Protein AF-A0A2T8IFZ0-F1 (afdb_monomer_lite)

InterPro domains:
  IPR007080 RNA polymerase Rpb1, domain 1 [PF04997] (23-141)
  IPR044893 RNA polymerase Rpb1, clamp domain superfamily [G3DSA:4.10.860.120] (16-152)

Structure (mmCIF, N/CA/C/O backbone):
data_AF-A0A2T8IFZ0-F1
#
_entry.id   AF-A0A2T8IFZ0-F1
#
loop_
_atom_site.group_PDB
_atom_site.id
_atom_site.type_symbol
_atom_site.label_atom_id
_atom_site.label_alt_id
_atom_site.label_comp_id
_atom_site.label_asym_id
_atom_site.label_entity_id
_atom_site.label_seq_id
_atom_site.pdbx_PDB_ins_code
_atom_site.Cartn_x
_atom_site.Cartn_y
_atom_site.Cartn_z
_atom_site.occupancy
_atom_site.B_iso_or_equiv
_atom_site.auth_seq_id
_atom_site.auth_comp_id
_atom_site.auth_asym_id
_atom_site.auth_atom_id
_atom_site.pdbx_PDB_model_num
ATOM 1 N N . MET A 1 1 ? 5.450 -9.495 53.027 1.00 37.31 1 MET A N 1
ATOM 2 C CA . MET A 1 1 ? 6.613 -9.090 52.209 1.00 37.31 1 MET A CA 1
ATOM 3 C C . MET A 1 1 ? 6.651 -10.007 50.988 1.00 37.31 1 MET A C 1
ATOM 5 O O . MET A 1 1 ? 7.312 -11.031 51.013 1.00 37.31 1 MET A O 1
ATOM 9 N N . PHE A 1 2 ? 5.809 -9.730 49.984 1.00 32.44 2 PHE A N 1
ATOM 10 C CA . PHE A 1 2 ? 5.716 -10.547 48.768 1.00 32.44 2 PHE A CA 1
ATOM 11 C C . PHE A 1 2 ? 6.723 -10.035 47.738 1.00 32.44 2 PHE A C 1
ATOM 13 O O . PHE A 1 2 ? 6.748 -8.851 47.399 1.00 32.44 2 PHE A O 1
ATOM 20 N N . ASP A 1 3 ? 7.582 -10.945 47.304 1.00 34.78 3 ASP A N 1
ATOM 21 C CA . ASP A 1 3 ? 8.786 -10.688 46.533 1.00 34.78 3 ASP A CA 1
ATOM 22 C C . ASP A 1 3 ? 8.453 -10.219 45.101 1.00 34.78 3 ASP A C 1
ATOM 24 O O . ASP A 1 3 ? 8.112 -11.007 44.215 1.00 34.78 3 ASP A O 1
ATOM 28 N N . ARG A 1 4 ? 8.525 -8.900 44.863 1.00 42.84 4 ARG A N 1
ATOM 29 C CA . ARG A 1 4 ? 8.281 -8.257 43.553 1.00 42.84 4 ARG A CA 1
ATOM 30 C C . ARG A 1 4 ? 9.342 -8.599 42.493 1.00 42.84 4 ARG A C 1
ATOM 32 O O . ARG A 1 4 ? 9.173 -8.232 41.330 1.00 42.84 4 ARG A O 1
ATOM 39 N N . ASN A 1 5 ? 10.407 -9.317 42.855 1.00 43.19 5 ASN A N 1
ATOM 40 C CA . ASN A 1 5 ? 11.494 -9.668 41.939 1.00 43.19 5 ASN A CA 1
ATOM 41 C C . ASN A 1 5 ? 11.223 -10.903 41.064 1.00 43.19 5 ASN A C 1
ATOM 43 O O . ASN A 1 5 ? 11.780 -10.988 39.970 1.00 43.19 5 ASN A O 1
ATOM 47 N N . LYS A 1 6 ? 10.319 -11.817 41.451 1.00 42.31 6 LYS A N 1
ATOM 48 C CA . LYS A 1 6 ? 10.009 -13.008 40.628 1.00 42.31 6 LYS A CA 1
ATOM 49 C C . LYS A 1 6 ? 9.269 -12.674 39.325 1.00 42.31 6 LYS A C 1
ATOM 51 O O . LYS A 1 6 ? 9.548 -13.279 38.293 1.00 42.31 6 LYS A O 1
ATOM 56 N N . TYR A 1 7 ? 8.396 -11.664 39.337 1.00 42.34 7 TYR A N 1
ATOM 57 C CA . TYR A 1 7 ? 7.632 -11.245 38.151 1.00 42.34 7 TYR A CA 1
ATOM 58 C C . TYR A 1 7 ? 8.466 -10.448 37.136 1.00 42.34 7 TYR A C 1
ATOM 60 O O . TYR A 1 7 ? 8.197 -10.504 35.938 1.00 42.34 7 TYR A O 1
ATOM 68 N N . LYS A 1 8 ? 9.522 -9.753 37.586 1.00 40.03 8 LYS A N 1
ATOM 69 C CA . LYS A 1 8 ? 10.496 -9.118 36.682 1.00 40.03 8 LYS A CA 1
ATOM 70 C C . LYS A 1 8 ? 11.391 -10.148 35.993 1.00 40.03 8 LYS A C 1
ATOM 72 O O . LYS A 1 8 ? 11.673 -9.997 34.808 1.00 40.03 8 LYS A O 1
ATOM 77 N N . PHE A 1 9 ? 11.769 -11.213 36.701 1.00 38.97 9 PHE A N 1
ATOM 78 C CA . PHE A 1 9 ? 12.576 -12.300 36.143 1.00 38.97 9 PHE A CA 1
ATOM 79 C C . PHE A 1 9 ? 11.832 -13.067 35.039 1.00 38.97 9 PHE A C 1
ATOM 81 O O . PHE A 1 9 ? 12.397 -13.338 33.983 1.00 38.97 9 PHE A O 1
ATOM 88 N N . PHE A 1 10 ? 10.537 -13.336 35.235 1.00 37.22 10 PHE A N 1
ATOM 89 C CA . PHE A 1 10 ? 9.712 -14.029 34.238 1.00 37.22 10 PHE A CA 1
ATOM 90 C C . PHE A 1 10 ? 9.430 -13.176 32.987 1.00 37.22 10 PHE A C 1
ATOM 92 O O . PHE A 1 10 ? 9.387 -13.700 31.876 1.00 37.22 10 PHE A O 1
ATOM 99 N N . SER A 1 11 ? 9.300 -11.851 33.143 1.00 40.22 11 SER A N 1
ATOM 100 C CA . SER A 1 11 ? 9.105 -10.934 32.010 1.00 40.22 11 SER A CA 1
ATOM 101 C C . SER A 1 11 ? 10.364 -10.757 31.155 1.00 40.22 11 SER A C 1
ATOM 103 O O . SER A 1 11 ? 10.242 -10.582 29.944 1.00 40.22 11 SER A O 1
ATOM 105 N N . TYR A 1 12 ? 11.559 -10.805 31.750 1.00 42.84 12 TYR A N 1
ATOM 106 C CA . TYR A 1 12 ? 12.815 -10.760 30.990 1.00 42.84 12 TYR A CA 1
ATOM 107 C C . TYR A 1 12 ? 13.076 -12.062 30.222 1.00 42.84 12 TYR A C 1
ATOM 109 O O . TYR A 1 12 ? 13.683 -12.029 29.154 1.00 42.84 12 TYR A O 1
ATOM 117 N N . PHE A 1 13 ? 12.568 -13.193 30.717 1.00 39.56 13 PHE A N 1
ATOM 118 C CA . PHE A 1 13 ? 12.765 -14.497 30.086 1.00 39.56 13 PHE A CA 1
ATOM 119 C C . PHE A 1 13 ? 11.978 -14.652 28.772 1.00 39.56 13 PHE A C 1
ATOM 121 O O . PHE A 1 13 ? 12.484 -15.245 27.826 1.00 39.56 13 PHE A O 1
ATOM 128 N N . TYR A 1 14 ? 10.785 -14.053 28.653 1.00 43.22 14 TYR A N 1
ATOM 129 C CA . TYR A 1 14 ? 9.999 -14.104 27.407 1.00 43.22 14 TYR A CA 1
ATOM 130 C C . TYR A 1 14 ? 10.529 -13.169 26.306 1.00 43.22 14 TYR A C 1
ATOM 132 O O . TYR A 1 14 ? 10.317 -13.424 25.125 1.00 43.22 14 TYR A O 1
ATOM 140 N N . PHE A 1 15 ? 11.255 -12.106 26.674 1.00 41.75 15 PHE A N 1
ATOM 141 C CA . PHE A 1 15 ? 11.918 -11.214 25.712 1.00 41.75 15 PHE A CA 1
ATOM 142 C C . PHE A 1 15 ? 13.254 -11.785 25.194 1.00 41.75 15 PHE A C 1
ATOM 144 O O . PHE A 1 15 ? 13.854 -11.228 24.279 1.00 41.75 15 PHE A O 1
ATOM 151 N N . MET A 1 16 ? 13.710 -12.906 25.767 1.00 46.69 16 MET A N 1
ATOM 152 C CA . MET A 1 16 ? 14.963 -13.596 25.444 1.00 46.69 16 MET A CA 1
ATOM 153 C C . MET A 1 16 ? 14.780 -14.899 24.636 1.00 46.69 16 MET A C 1
ATOM 155 O O . MET A 1 16 ? 15.723 -15.679 24.535 1.00 46.69 16 MET A O 1
ATOM 159 N N . ILE A 1 17 ? 13.615 -15.144 24.017 1.00 48.97 17 ILE A N 1
ATOM 160 C CA . ILE A 1 17 ? 13.384 -16.322 23.149 1.00 48.97 17 ILE A CA 1
ATOM 161 C C . ILE A 1 1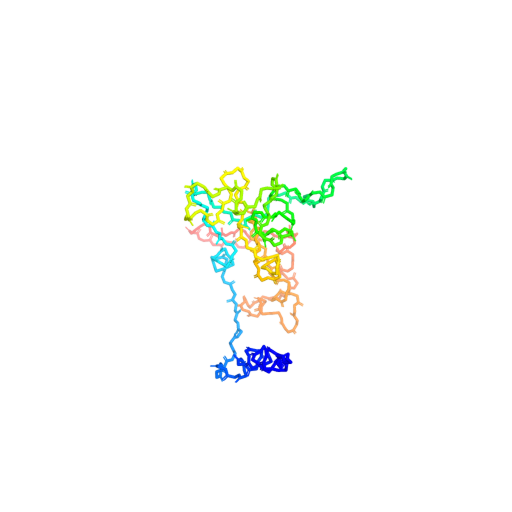7 ? 12.976 -15.906 21.731 1.00 48.97 17 ILE A C 1
ATOM 163 O O . ILE A 1 17 ? 11.905 -16.249 21.245 1.00 48.97 17 ILE A O 1
ATOM 167 N N . ASP A 1 18 ? 13.859 -15.192 21.036 1.00 56.75 18 ASP A N 1
ATOM 168 C CA . ASP A 1 18 ? 13.882 -15.270 19.565 1.00 56.75 18 ASP A CA 1
ATOM 169 C C . ASP A 1 18 ? 15.299 -15.150 18.992 1.00 56.75 18 ASP A C 1
ATOM 171 O O . ASP A 1 18 ? 15.536 -14.642 17.897 1.00 56.75 18 ASP A O 1
ATOM 175 N N . GLN A 1 19 ? 16.293 -15.604 19.756 1.00 57.44 19 GLN A N 1
ATOM 176 C CA . GLN A 1 19 ? 17.656 -15.673 19.255 1.00 57.44 19 GLN A CA 1
ATOM 177 C C . GLN A 1 19 ? 17.803 -16.950 18.411 1.00 57.44 19 GLN A C 1
ATOM 179 O O . GLN A 1 19 ? 18.017 -18.036 18.936 1.00 57.44 19 GLN A O 1
ATOM 184 N N . TYR A 1 20 ? 17.683 -16.786 17.088 1.00 62.34 20 TYR A N 1
ATOM 185 C CA . TYR A 1 20 ? 18.105 -17.732 16.039 1.00 62.34 20 TYR A CA 1
ATOM 186 C C . TYR A 1 20 ? 17.197 -18.933 15.727 1.00 62.34 20 TYR A C 1
ATOM 188 O O . TYR A 1 20 ? 17.667 -20.059 15.568 1.00 62.34 20 TYR A O 1
ATOM 196 N N . LYS A 1 21 ? 15.895 -18.711 15.510 1.00 73.50 21 LYS A N 1
ATOM 197 C CA . LYS A 1 21 ? 15.027 -19.763 14.940 1.00 73.50 21 LYS A CA 1
ATOM 198 C C . LYS A 1 21 ? 15.221 -19.982 13.431 1.00 73.50 21 LYS A C 1
ATOM 200 O O . LYS A 1 21 ? 14.862 -21.034 12.902 1.00 73.50 21 LYS A O 1
ATOM 205 N N . HIS A 1 22 ? 15.787 -19.006 12.726 1.00 78.25 22 HIS A N 1
ATOM 206 C CA . HIS A 1 22 ? 15.917 -19.028 11.269 1.00 78.25 22 HIS A CA 1
ATOM 207 C C . HIS A 1 22 ? 17.354 -19.339 10.839 1.00 78.25 22 HIS A C 1
ATOM 209 O O . HIS A 1 22 ? 18.280 -18.610 11.176 1.00 78.25 22 HIS A O 1
ATOM 215 N N . LYS A 1 23 ? 17.531 -20.419 10.064 1.00 86.88 23 LYS A N 1
ATOM 216 C CA . LYS A 1 23 ? 18.842 -20.856 9.544 1.00 86.88 23 LYS A CA 1
ATOM 217 C C . LYS A 1 23 ? 19.339 -20.029 8.352 1.00 86.88 23 LYS A C 1
ATOM 219 O O . LYS A 1 23 ? 20.529 -20.028 8.072 1.00 86.88 23 LYS A O 1
ATOM 224 N N . GLN A 1 24 ? 18.430 -19.375 7.629 1.00 89.75 24 GLN A N 1
ATOM 225 C CA . GLN A 1 24 ? 18.738 -18.593 6.433 1.00 89.75 24 GLN A CA 1
ATOM 226 C C . GLN A 1 24 ? 17.732 -17.455 6.257 1.00 89.75 24 GLN A C 1
ATOM 228 O O . GLN A 1 24 ? 16.553 -17.611 6.582 1.00 89.75 24 GLN A O 1
ATOM 233 N N . LEU A 1 25 ? 18.202 -16.339 5.700 1.00 91.12 25 LEU A N 1
ATOM 234 C CA . LEU A 1 25 ? 17.382 -15.219 5.254 1.00 91.12 25 LEU A CA 1
ATOM 235 C C . LEU A 1 25 ? 17.422 -15.179 3.726 1.00 91.12 25 LEU A C 1
ATOM 237 O O . LEU A 1 25 ? 18.500 -15.145 3.137 1.00 91.12 25 LEU A O 1
ATOM 241 N N . GLN A 1 26 ? 16.253 -15.186 3.091 1.00 93.31 26 GLN A N 1
ATOM 242 C CA . GLN A 1 26 ? 16.130 -15.090 1.640 1.00 93.31 26 GLN A CA 1
ATOM 243 C C . GLN A 1 26 ? 15.516 -13.747 1.263 1.00 93.31 26 GLN A C 1
ATOM 245 O O . GLN A 1 26 ? 14.558 -13.291 1.887 1.00 93.31 26 GLN A O 1
ATOM 250 N N . ILE A 1 27 ? 16.070 -13.129 0.224 1.00 94.88 27 ILE A N 1
ATOM 251 C CA . ILE A 1 27 ? 15.585 -11.876 -0.351 1.00 94.88 27 ILE A CA 1
ATOM 252 C C . ILE A 1 27 ? 15.311 -12.148 -1.827 1.00 94.88 27 ILE A C 1
ATOM 254 O O . ILE A 1 27 ? 16.110 -12.796 -2.501 1.00 94.88 27 ILE A O 1
ATOM 258 N N . GLY A 1 28 ? 14.177 -11.671 -2.329 1.00 94.44 28 GLY A N 1
ATOM 259 C CA . GLY A 1 28 ? 13.763 -11.911 -3.704 1.00 94.44 28 GLY A CA 1
ATOM 260 C C . GLY A 1 28 ? 12.775 -10.870 -4.207 1.00 94.44 28 GLY A C 1
ATOM 261 O O . GLY A 1 28 ? 12.288 -10.026 -3.453 1.00 94.44 28 GLY A O 1
ATOM 262 N N . LEU A 1 29 ? 12.487 -10.942 -5.505 1.00 93.69 29 LEU A N 1
ATOM 263 C CA . LEU A 1 29 ? 11.466 -10.120 -6.145 1.00 93.69 29 LEU A CA 1
ATOM 264 C C . LEU A 1 29 ? 10.074 -10.511 -5.649 1.00 93.69 29 LEU A C 1
ATOM 266 O O . LEU A 1 29 ? 9.781 -11.684 -5.425 1.00 93.69 29 LEU A O 1
ATOM 270 N N . VAL A 1 30 ? 9.200 -9.516 -5.530 1.00 95.62 30 VAL A N 1
ATOM 271 C CA . VAL A 1 30 ? 7.827 -9.707 -5.063 1.00 95.62 30 VAL A CA 1
ATOM 272 C C . VAL A 1 30 ? 6.871 -9.502 -6.231 1.00 95.62 30 VAL A C 1
ATOM 274 O O . VAL A 1 30 ? 6.917 -8.478 -6.914 1.00 95.62 30 VAL A O 1
ATOM 277 N N . SER A 1 31 ? 5.990 -10.474 -6.462 1.00 95.75 31 SER A N 1
ATOM 278 C CA . SER A 1 31 ? 4.949 -10.356 -7.484 1.00 95.75 31 SER A CA 1
ATOM 279 C C . SER A 1 31 ? 3.837 -9.389 -7.041 1.00 95.75 31 SER A C 1
ATOM 281 O O . SER A 1 31 ? 3.556 -9.273 -5.843 1.00 95.75 31 SER A O 1
ATOM 283 N N . PRO A 1 32 ? 3.125 -8.724 -7.972 1.00 95.38 32 PRO A N 1
ATOM 284 C CA . PRO A 1 32 ? 1.986 -7.873 -7.619 1.00 95.38 32 PRO A CA 1
ATOM 285 C C . PRO A 1 32 ? 0.896 -8.608 -6.823 1.00 95.38 32 PRO A C 1
ATOM 287 O O . PRO A 1 32 ? 0.238 -8.014 -5.970 1.00 95.38 32 PRO A O 1
ATOM 290 N N . GLN A 1 33 ? 0.707 -9.906 -7.077 1.00 95.12 33 GLN A N 1
ATOM 291 C CA . GLN A 1 33 ? -0.223 -10.758 -6.337 1.00 95.12 33 GLN A CA 1
ATOM 292 C C . GLN A 1 33 ? 0.225 -10.938 -4.883 1.00 95.12 33 GLN A C 1
ATOM 294 O O . GLN A 1 33 ? -0.604 -10.869 -3.978 1.00 95.12 33 GLN A O 1
ATOM 299 N N . GLN A 1 34 ? 1.528 -11.113 -4.651 1.00 95.62 34 GLN A N 1
ATOM 300 C CA . GLN A 1 34 ? 2.099 -11.278 -3.317 1.00 95.62 34 GLN A CA 1
ATOM 301 C C . GLN A 1 34 ? 2.048 -9.981 -2.498 1.00 95.62 34 GLN A C 1
ATOM 303 O O . GLN A 1 34 ? 1.681 -10.033 -1.327 1.00 95.62 34 GLN A O 1
ATOM 308 N N . ILE A 1 35 ? 2.290 -8.814 -3.114 1.00 95.81 35 ILE A N 1
ATOM 309 C CA . ILE A 1 35 ? 2.094 -7.505 -2.454 1.00 95.81 35 ILE A CA 1
ATOM 310 C C . ILE A 1 35 ? 0.651 -7.375 -1.953 1.00 95.81 35 ILE A C 1
ATOM 312 O O . ILE A 1 35 ? 0.412 -7.004 -0.804 1.00 95.81 35 ILE A O 1
ATOM 316 N N . ARG A 1 36 ? -0.323 -7.729 -2.802 1.00 94.81 36 ARG A N 1
ATOM 317 C CA . ARG A 1 36 ? -1.737 -7.728 -2.409 1.00 94.81 36 ARG A CA 1
ATOM 318 C C . ARG A 1 36 ? -2.003 -8.732 -1.295 1.00 94.81 36 ARG A C 1
ATOM 320 O O . ARG A 1 36 ? -2.722 -8.391 -0.371 1.00 94.81 36 ARG A O 1
ATOM 327 N N . ALA A 1 37 ? -1.433 -9.933 -1.350 1.00 94.75 37 ALA A N 1
ATOM 328 C CA . ALA A 1 37 ? -1.637 -10.953 -0.323 1.00 94.75 37 ALA A CA 1
ATOM 329 C C . ALA A 1 37 ? -1.154 -10.506 1.068 1.00 94.75 37 ALA A C 1
ATOM 331 O O . ALA A 1 37 ? -1.808 -10.814 2.057 1.00 94.75 37 ALA A O 1
ATOM 332 N N . TRP A 1 38 ? -0.056 -9.748 1.149 1.00 94.25 38 TRP A N 1
ATOM 333 C CA . TRP A 1 38 ? 0.462 -9.226 2.420 1.00 94.25 38 TRP A CA 1
ATOM 334 C C . TRP A 1 38 ? -0.397 -8.124 3.039 1.00 94.25 38 TRP A C 1
ATOM 336 O O . TRP A 1 38 ? -0.466 -8.011 4.259 1.00 94.25 38 TRP A O 1
ATOM 346 N N . ALA A 1 39 ? -1.027 -7.298 2.205 1.00 94.31 39 ALA A N 1
ATOM 347 C CA . ALA A 1 39 ? -1.787 -6.138 2.660 1.00 94.31 39 ALA A CA 1
ATOM 348 C C . ALA A 1 39 ? -3.303 -6.391 2.749 1.00 94.31 39 ALA A C 1
ATOM 350 O O . ALA A 1 39 ? -4.018 -5.691 3.466 1.00 94.31 39 ALA A O 1
ATOM 351 N N . LYS A 1 40 ? -3.817 -7.377 2.006 1.00 92.75 40 LYS A N 1
ATOM 352 C CA . LYS A 1 40 ? -5.246 -7.679 1.923 1.00 92.75 40 LYS A CA 1
ATOM 353 C C . LYS A 1 40 ? -5.747 -8.326 3.211 1.00 92.75 40 LYS A C 1
ATOM 355 O O . LYS A 1 40 ? -5.202 -9.321 3.678 1.00 92.75 40 LYS A O 1
ATOM 360 N N . LYS A 1 41 ? -6.875 -7.827 3.705 1.00 89.31 41 LYS A N 1
ATOM 361 C CA . LYS A 1 41 ? -7.672 -8.436 4.768 1.00 89.31 41 LYS A CA 1
ATOM 362 C C . LYS A 1 41 ? -9.119 -8.564 4.330 1.00 89.31 41 LYS A C 1
ATOM 364 O O . LYS A 1 41 ? -9.596 -7.788 3.504 1.00 89.31 41 LYS A O 1
ATOM 369 N N . ILE A 1 42 ? -9.801 -9.552 4.888 1.00 89.00 42 ILE A N 1
ATOM 370 C CA . ILE A 1 42 ? -11.223 -9.787 4.655 1.00 89.00 42 ILE A CA 1
ATOM 371 C C . ILE A 1 42 ? -11.930 -9.496 5.972 1.00 89.00 42 ILE A C 1
ATOM 373 O O . ILE A 1 42 ? -11.612 -10.101 6.996 1.00 89.00 42 ILE A O 1
ATOM 377 N N . LEU A 1 43 ? -12.835 -8.526 5.943 1.00 86.00 43 LEU A N 1
ATOM 378 C CA . LEU A 1 43 ? -13.697 -8.195 7.068 1.00 86.00 43 LEU A CA 1
ATOM 379 C C . LEU A 1 43 ? -14.849 -9.210 7.183 1.00 86.00 43 LEU A C 1
ATOM 381 O O . LEU A 1 43 ? -15.177 -9.876 6.200 1.00 86.00 43 LEU A O 1
ATOM 385 N N . PRO A 1 44 ? -15.508 -9.326 8.353 1.00 82.31 44 PRO A N 1
ATOM 386 C CA . PRO A 1 44 ? -16.621 -10.263 8.550 1.00 82.31 44 PRO A CA 1
ATOM 387 C C . PRO A 1 44 ? -17.824 -9.996 7.630 1.00 82.31 44 PRO A C 1
ATOM 389 O O . PRO A 1 44 ? -18.583 -10.910 7.335 1.00 82.31 44 PRO A O 1
ATOM 392 N N . ASN A 1 45 ? -17.968 -8.773 7.113 1.00 82.62 45 ASN A N 1
ATOM 393 C CA . ASN A 1 45 ? -18.970 -8.412 6.104 1.00 82.62 45 ASN A CA 1
ATOM 394 C C . ASN A 1 45 ? -18.606 -8.875 4.671 1.00 82.62 45 ASN A C 1
ATOM 396 O O . ASN A 1 45 ? -19.338 -8.573 3.732 1.00 82.62 45 ASN A O 1
ATOM 400 N N . GLY A 1 46 ? -17.466 -9.547 4.481 1.00 84.88 46 GLY A N 1
ATOM 401 C CA . GLY A 1 46 ? -16.943 -9.953 3.173 1.00 84.88 46 GLY A CA 1
ATOM 402 C C . GLY A 1 46 ? -16.203 -8.847 2.410 1.00 84.88 46 GLY A C 1
ATOM 403 O O . GLY A 1 46 ? -15.698 -9.092 1.313 1.00 84.88 46 GLY A O 1
ATOM 404 N N . GLU A 1 47 ? -16.096 -7.638 2.970 1.00 88.62 47 GLU A N 1
ATOM 405 C CA . GLU A 1 47 ? -15.385 -6.525 2.344 1.00 88.62 47 GLU A CA 1
ATOM 406 C C . GLU A 1 47 ? -13.872 -6.765 2.379 1.00 88.62 47 GLU A C 1
ATOM 408 O O . GLU A 1 47 ? -13.278 -7.131 3.398 1.00 88.62 47 GLU A O 1
ATOM 413 N N . VAL A 1 48 ? -13.235 -6.522 1.238 1.00 90.75 48 VAL A N 1
ATOM 414 C CA . VAL A 1 48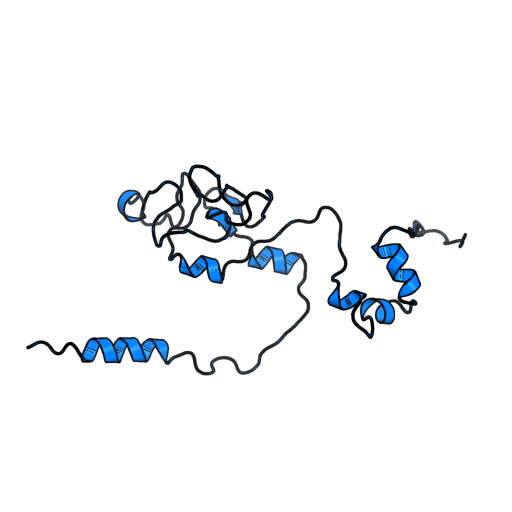 ? -11.786 -6.575 1.104 1.00 90.75 48 VAL A CA 1
ATOM 415 C C . VAL A 1 48 ? -11.195 -5.223 1.482 1.00 90.75 48 VAL A C 1
ATOM 417 O O . VAL A 1 48 ? -11.480 -4.218 0.838 1.00 90.75 48 VAL A O 1
ATOM 420 N N . VAL A 1 49 ? -10.306 -5.214 2.472 1.00 92.19 49 VAL A N 1
ATOM 421 C CA . VAL A 1 49 ? -9.590 -4.019 2.935 1.00 92.19 49 VAL A CA 1
ATOM 422 C C . VAL A 1 49 ? -8.088 -4.191 2.715 1.00 92.19 49 VAL A C 1
ATOM 424 O O . VAL A 1 49 ? -7.581 -5.309 2.690 1.00 92.19 49 VAL A O 1
ATOM 427 N N . GLY A 1 50 ? -7.368 -3.088 2.522 1.00 93.31 50 GLY A N 1
ATOM 428 C CA . GLY A 1 50 ? -5.911 -3.073 2.345 1.00 93.31 50 GLY A CA 1
ATOM 429 C C . GLY A 1 50 ? -5.446 -2.072 1.292 1.00 93.31 50 GLY A C 1
ATOM 430 O O . GLY A 1 50 ? -4.290 -1.654 1.303 1.00 93.31 50 GLY A O 1
ATOM 431 N N . GLU A 1 51 ? -6.355 -1.676 0.400 1.00 96.00 51 GLU A N 1
ATOM 432 C CA . GLU A 1 51 ? -6.097 -0.671 -0.623 1.00 96.00 51 GLU A CA 1
ATOM 433 C C . GLU A 1 51 ? -6.264 0.741 -0.055 1.00 96.00 51 GLU A C 1
ATOM 435 O O . GLU A 1 51 ? -7.310 1.072 0.506 1.00 96.00 51 GLU A O 1
ATOM 440 N N . VAL A 1 52 ? -5.244 1.578 -0.230 1.00 96.88 52 VAL A N 1
ATOM 441 C CA . VAL A 1 52 ? -5.333 3.016 0.030 1.00 96.88 52 VAL A CA 1
ATOM 442 C C . VAL A 1 52 ? -5.818 3.692 -1.245 1.00 96.88 52 VAL A C 1
ATOM 444 O O . VAL A 1 52 ? -5.142 3.646 -2.272 1.00 96.88 52 VAL A O 1
ATOM 447 N N . THR A 1 53 ? -6.997 4.306 -1.179 1.00 95.00 53 THR A N 1
ATOM 448 C CA . THR A 1 53 ? -7.651 4.917 -2.348 1.00 95.00 53 THR A CA 1
ATOM 449 C C . THR A 1 53 ? -7.593 6.435 -2.311 1.00 95.00 53 THR A C 1
ATOM 451 O O . THR A 1 53 ? -7.546 7.076 -3.359 1.00 95.00 53 THR A O 1
ATOM 454 N N . ARG A 1 54 ? -7.578 7.027 -1.112 1.00 94.94 54 ARG A N 1
ATOM 455 C CA . ARG A 1 54 ? -7.548 8.477 -0.926 1.00 94.94 54 ARG A CA 1
ATOM 456 C C . ARG A 1 54 ? -6.146 8.939 -0.527 1.00 94.94 54 ARG A C 1
ATOM 458 O O . ARG A 1 54 ? -5.497 8.282 0.284 1.00 94.94 54 ARG A O 1
ATOM 465 N N . PRO A 1 55 ? -5.684 10.098 -1.026 1.00 95.25 55 PRO A N 1
ATOM 466 C CA . PRO A 1 55 ? -4.416 10.689 -0.599 1.00 95.25 55 PRO A CA 1
ATOM 467 C C . PRO A 1 55 ? -4.513 11.369 0.776 1.00 95.25 55 PRO A C 1
ATOM 469 O O . PRO A 1 55 ? -3.520 11.892 1.278 1.00 95.25 55 PRO A O 1
ATOM 472 N N . SER A 1 56 ? -5.704 11.418 1.373 1.00 94.06 56 SER A N 1
ATOM 473 C CA . SER A 1 56 ? -5.941 12.131 2.617 1.00 94.06 56 SER A CA 1
ATOM 474 C C . SER A 1 56 ? -5.295 11.444 3.821 1.00 94.06 56 SER A C 1
ATOM 476 O O . SER A 1 56 ? -5.109 10.224 3.864 1.00 94.06 56 SER A O 1
ATOM 478 N N . THR A 1 57 ? -4.914 12.259 4.804 1.00 95.25 57 THR A N 1
ATOM 479 C CA . THR A 1 57 ? -4.172 11.835 5.995 1.00 95.25 57 THR A CA 1
ATOM 480 C C . THR A 1 57 ? -5.057 11.916 7.235 1.00 95.25 57 THR A C 1
ATOM 482 O O . THR A 1 57 ? -5.654 10.913 7.628 1.00 95.25 57 THR A O 1
ATOM 485 N N . PHE A 1 58 ? -5.176 13.107 7.818 1.00 94.75 58 PHE A N 1
ATOM 486 C CA . PHE A 1 58 ? -5.968 13.409 9.004 1.00 94.75 58 PHE A CA 1
ATOM 487 C C . PHE A 1 58 ? -6.940 14.543 8.708 1.00 94.75 58 PHE A C 1
ATOM 489 O O . PHE A 1 58 ? -6.632 15.474 7.962 1.00 94.75 58 PHE A O 1
ATOM 496 N N . TYR A 1 59 ? -8.113 14.483 9.327 1.00 92.88 59 TYR A N 1
ATOM 497 C CA . TYR A 1 59 ? -9.076 15.563 9.239 1.00 92.88 59 TYR A CA 1
ATOM 498 C C . TYR A 1 59 ? -8.647 16.735 10.128 1.00 92.88 59 TYR A C 1
ATOM 500 O O . TYR A 1 59 ? -8.496 16.585 11.340 1.00 92.88 59 TYR A O 1
ATOM 508 N N . TYR A 1 60 ? -8.520 17.922 9.535 1.00 92.00 60 TYR A N 1
ATOM 509 C CA . TYR A 1 60 ? -7.915 19.106 10.160 1.00 92.00 60 TYR A CA 1
ATOM 510 C C . TYR A 1 60 ? -8.522 19.537 11.508 1.00 92.00 60 TYR A C 1
ATOM 512 O O . TYR A 1 60 ? -7.807 20.092 12.334 1.00 92.00 60 TYR A O 1
ATOM 520 N N . LYS A 1 61 ? -9.822 19.307 11.759 1.00 93.56 61 LYS A N 1
ATOM 521 C CA . LYS A 1 61 ? -10.455 19.693 13.042 1.00 93.56 61 LYS A CA 1
ATOM 522 C C . LYS A 1 61 ? -10.357 18.630 14.126 1.00 93.56 61 LYS A C 1
ATOM 524 O O . LYS A 1 61 ? -10.350 18.965 15.303 1.00 93.56 61 LYS A O 1
ATOM 529 N N . THR A 1 62 ? -10.421 17.359 13.742 1.00 90.56 62 THR A N 1
ATOM 530 C CA . THR A 1 62 ? -10.611 16.252 14.690 1.00 90.56 62 THR A CA 1
ATOM 531 C C . THR A 1 62 ? -9.334 15.464 14.929 1.00 90.56 62 THR A C 1
ATOM 533 O O . THR A 1 62 ? -9.327 14.628 15.828 1.00 90.56 62 THR A O 1
ATOM 536 N N . ASP A 1 63 ? -8.297 15.697 14.115 1.00 91.50 63 ASP A N 1
ATOM 537 C CA . ASP A 1 63 ? -7.044 14.934 14.085 1.00 91.50 63 ASP A CA 1
ATOM 538 C C . ASP A 1 63 ? -7.275 13.416 13.938 1.00 91.50 63 ASP A C 1
ATOM 540 O O . ASP A 1 63 ? -6.464 12.571 14.312 1.00 91.50 63 ASP A O 1
ATOM 544 N N . LYS A 1 64 ? -8.444 13.046 13.396 1.00 92.25 64 LYS A N 1
ATOM 545 C CA . LYS A 1 64 ? -8.803 11.656 13.131 1.00 92.25 64 LYS A CA 1
ATOM 546 C C . LYS A 1 64 ? -8.341 11.274 11.730 1.00 92.25 64 LYS A C 1
ATOM 548 O O . LYS A 1 64 ? -8.543 12.060 10.799 1.00 92.25 64 LYS A O 1
ATOM 553 N N . PRO A 1 65 ? -7.759 10.078 11.555 1.00 94.69 65 PRO A N 1
ATOM 554 C CA . PRO A 1 65 ? -7.333 9.614 10.249 1.00 94.69 65 PRO A CA 1
ATOM 555 C C . PRO A 1 65 ? -8.545 9.436 9.342 1.00 94.69 65 PRO A C 1
ATOM 557 O O . PRO A 1 65 ? -9.592 8.932 9.761 1.00 94.69 65 PRO A O 1
ATOM 560 N N . GLU A 1 66 ? -8.402 9.833 8.084 1.00 93.50 66 GLU A N 1
ATOM 561 C CA . GLU A 1 66 ? -9.482 9.668 7.123 1.00 93.50 66 GLU A CA 1
ATOM 562 C C . GLU A 1 66 ? -9.673 8.201 6.713 1.00 93.50 66 GLU A C 1
ATOM 564 O O . GLU A 1 66 ? -8.736 7.394 6.659 1.00 93.50 66 GLU A O 1
ATOM 569 N N . LYS A 1 67 ? -10.927 7.843 6.414 1.00 91.50 67 LYS A N 1
ATOM 570 C CA . LYS A 1 67 ? -11.272 6.510 5.916 1.00 91.50 67 LYS A CA 1
ATOM 571 C C . LYS A 1 67 ? -10.654 6.306 4.529 1.00 91.50 67 LYS A C 1
ATOM 573 O O . LYS A 1 67 ? -10.756 7.181 3.675 1.00 91.50 67 LYS A O 1
ATOM 578 N N . ASP A 1 68 ? -10.024 5.149 4.332 1.00 91.94 68 ASP A N 1
ATOM 579 C CA . ASP A 1 68 ? -9.332 4.744 3.097 1.00 91.94 68 ASP A CA 1
ATOM 580 C C . ASP A 1 68 ? -8.165 5.662 2.677 1.00 91.94 68 ASP A C 1
ATOM 582 O O . ASP A 1 68 ? -7.677 5.579 1.547 1.00 91.94 68 ASP A O 1
ATOM 586 N N . GLY A 1 69 ? -7.713 6.515 3.604 1.00 94.88 69 GLY A N 1
ATOM 587 C CA . GLY A 1 69 ? -6.524 7.349 3.479 1.00 94.88 69 GLY A CA 1
ATOM 588 C C . GLY A 1 69 ? -5.241 6.666 3.961 1.00 94.88 69 GLY A C 1
ATOM 589 O O . GLY A 1 69 ? -5.240 5.508 4.395 1.00 94.88 69 GLY A O 1
ATOM 590 N N . LEU A 1 70 ? -4.140 7.420 3.950 1.00 95.56 70 LEU A N 1
ATOM 591 C CA . LEU A 1 70 ? -2.788 6.931 4.263 1.00 95.56 70 LEU A CA 1
ATOM 592 C C . LEU A 1 70 ? -2.618 6.410 5.698 1.00 95.56 70 LEU A C 1
ATOM 594 O O . LEU A 1 70 ? -1.713 5.625 5.958 1.00 95.56 70 LEU A O 1
ATOM 598 N N . PHE A 1 71 ? -3.482 6.823 6.627 1.00 95.88 71 PHE A N 1
ATOM 599 C CA . PHE A 1 71 ? -3.414 6.429 8.040 1.00 95.88 71 PHE A CA 1
ATOM 600 C C . PHE A 1 71 ? -4.667 5.701 8.533 1.00 95.88 71 PHE A C 1
ATOM 602 O O . PHE A 1 71 ? -4.866 5.585 9.749 1.00 95.88 71 PHE A O 1
ATOM 609 N N . CYS A 1 72 ? -5.494 5.201 7.607 1.00 95.00 72 CYS A N 1
ATOM 610 C CA . CYS A 1 72 ? -6.773 4.570 7.910 1.00 95.00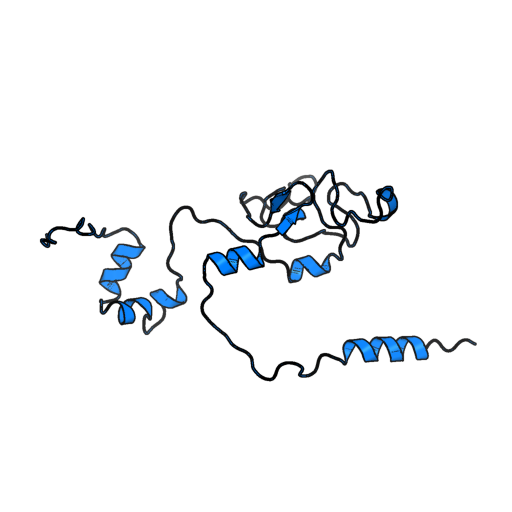 72 CYS A CA 1
ATOM 611 C C . CYS A 1 72 ? -6.635 3.431 8.935 1.00 95.00 72 CYS A C 1
ATOM 613 O O . CYS A 1 72 ? -5.932 2.443 8.710 1.00 95.00 72 CYS A O 1
ATOM 615 N N . GLU A 1 73 ? -7.373 3.529 10.043 1.00 94.50 73 GLU A N 1
ATOM 616 C CA . GLU A 1 73 ? -7.354 2.525 11.117 1.00 94.50 73 GLU A CA 1
ATOM 617 C C . GLU A 1 73 ? -7.864 1.151 10.674 1.00 94.50 73 GLU A C 1
ATOM 619 O O . GLU A 1 73 ? -7.476 0.128 11.229 1.00 94.50 73 GLU A O 1
ATOM 624 N N . ARG A 1 74 ? -8.710 1.108 9.641 1.00 92.81 74 ARG A N 1
ATOM 625 C CA . ARG A 1 74 ? -9.239 -0.138 9.075 1.00 92.81 74 ARG A CA 1
ATOM 626 C C . ARG A 1 74 ? -8.154 -0.946 8.353 1.00 92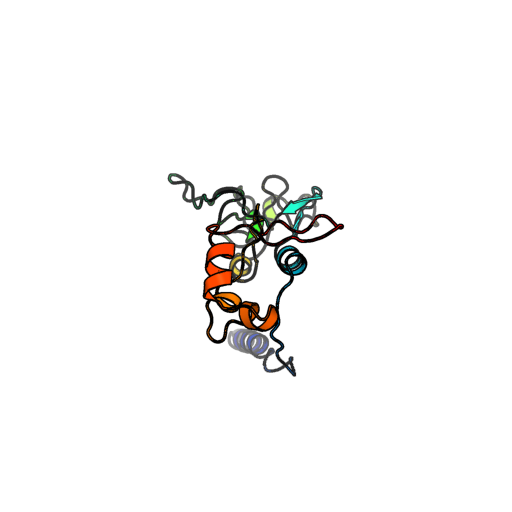.81 74 ARG A C 1
ATOM 628 O O . ARG A 1 74 ? -8.176 -2.172 8.377 1.00 92.81 74 ARG A O 1
ATOM 635 N N . ILE A 1 75 ? -7.202 -0.252 7.723 1.00 94.44 75 ILE A N 1
ATOM 636 C CA . ILE A 1 75 ? -6.097 -0.860 6.970 1.00 94.44 75 ILE A CA 1
ATOM 637 C C . ILE A 1 75 ? -4.953 -1.210 7.919 1.00 94.44 75 ILE A C 1
ATOM 639 O O . ILE A 1 75 ? -4.555 -2.371 7.987 1.00 94.44 75 ILE A O 1
ATOM 643 N N . PHE A 1 76 ? -4.466 -0.224 8.674 1.00 95.75 76 PHE A N 1
ATOM 644 C CA . PHE A 1 76 ? -3.236 -0.343 9.464 1.00 95.75 76 PHE A CA 1
ATOM 645 C C . PHE A 1 76 ? -3.464 -0.752 10.925 1.00 95.75 76 PHE A C 1
ATOM 647 O O . PHE A 1 76 ? -2.511 -1.105 11.612 1.00 95.75 76 PHE A O 1
ATOM 654 N N . GLY A 1 77 ? -4.702 -0.697 11.418 1.00 93.38 77 GLY A N 1
ATOM 655 C CA . GLY A 1 77 ? -5.047 -0.991 12.808 1.00 93.38 77 GLY A CA 1
ATOM 656 C C . GLY A 1 77 ? -5.319 0.258 13.663 1.00 93.38 77 GLY A C 1
ATOM 657 O O . GLY A 1 77 ? -5.089 1.395 13.229 1.00 93.38 77 GLY A O 1
ATOM 658 N N . PRO A 1 78 ? -5.824 0.062 14.892 1.00 94.81 78 PRO A N 1
ATOM 659 C CA . PRO A 1 78 ? -6.332 1.134 15.746 1.00 94.81 78 PRO A CA 1
ATOM 660 C C . PRO A 1 78 ? -5.223 2.059 16.261 1.00 94.81 78 PRO A C 1
ATOM 662 O O . PRO A 1 78 ? -4.085 1.635 16.470 1.00 94.81 78 PRO A O 1
ATOM 665 N N . ILE A 1 79 ? -5.554 3.332 16.511 1.00 93.31 79 ILE A N 1
ATOM 666 C CA . ILE A 1 79 ? -4.610 4.299 17.113 1.00 93.31 79 ILE A CA 1
ATOM 667 C C . ILE A 1 79 ? -4.319 3.944 18.574 1.00 93.31 79 ILE A C 1
ATOM 669 O O . ILE A 1 79 ? -3.175 4.013 19.027 1.00 93.31 79 ILE A O 1
ATOM 673 N N . LYS A 1 80 ? -5.361 3.567 19.318 1.00 92.38 80 LYS A N 1
ATOM 674 C CA . LYS A 1 80 ? -5.280 3.201 20.734 1.00 92.38 80 LYS A CA 1
ATOM 675 C C . LYS A 1 80 ? -5.603 1.721 20.888 1.00 92.38 80 LYS A C 1
ATOM 677 O O . LYS A 1 80 ? -6.569 1.236 20.307 1.00 92.38 80 LYS A O 1
ATOM 682 N N . SER A 1 81 ? -4.807 1.012 21.681 1.00 91.31 81 SER A N 1
ATOM 683 C CA . SER A 1 81 ? -4.978 -0.427 21.889 1.00 91.31 81 SER A CA 1
ATOM 684 C C . SER A 1 81 ? -6.376 -0.756 22.415 1.00 91.31 81 SER A C 1
ATOM 686 O O . SER A 1 81 ? -6.811 -0.198 23.421 1.00 91.31 81 SER A O 1
ATOM 688 N N . GLY A 1 82 ? -7.076 -1.660 21.727 1.00 86.75 82 GLY A N 1
ATOM 689 C CA . GLY A 1 82 ? -8.404 -2.136 22.126 1.00 86.75 82 GLY A CA 1
ATOM 690 C C . GLY A 1 82 ? -9.562 -1.147 21.928 1.00 86.75 82 GLY A C 1
ATOM 691 O O . GLY A 1 82 ? -10.678 -1.464 22.339 1.00 86.75 82 GLY A O 1
ATOM 692 N N . ILE A 1 83 ? -9.329 0.013 21.301 1.00 90.19 83 ILE A N 1
ATOM 693 C CA . ILE A 1 83 ? -10.354 1.028 21.013 1.00 90.19 83 ILE A CA 1
ATOM 694 C C . ILE A 1 83 ? -10.466 1.202 19.497 1.00 90.19 83 ILE A C 1
ATOM 696 O O . ILE A 1 83 ? -9.465 1.429 18.820 1.00 90.19 83 ILE A O 1
ATOM 700 N N . CYS A 1 84 ? -11.680 1.116 18.956 1.00 91.19 84 CYS A N 1
ATOM 701 C CA . CYS A 1 84 ? -11.926 1.339 17.532 1.00 91.19 84 CYS A CA 1
ATOM 702 C C . CYS A 1 84 ? -12.089 2.836 17.199 1.00 91.19 84 CYS A C 1
ATOM 704 O O . CYS A 1 84 ? -12.307 3.663 18.085 1.00 91.19 84 CYS A O 1
ATOM 706 N N . ALA A 1 85 ? -12.105 3.190 15.909 1.00 90.12 85 ALA A N 1
ATOM 707 C CA . ALA A 1 85 ? -12.278 4.578 15.452 1.00 90.12 85 ALA A CA 1
ATOM 708 C C . ALA A 1 85 ? -13.580 5.266 15.940 1.00 90.12 85 ALA A C 1
ATOM 710 O O . ALA A 1 85 ? -13.640 6.495 16.046 1.00 90.12 85 ALA A O 1
ATOM 711 N N . CYS A 1 86 ? -14.629 4.492 16.255 1.00 89.31 86 CYS A N 1
ATOM 712 C CA . CYS A 1 86 ? -15.879 5.014 16.823 1.00 89.31 86 CYS A CA 1
ATOM 713 C C . CYS A 1 86 ? -15.771 5.362 18.317 1.00 89.31 86 CYS A C 1
ATOM 715 O O . CYS A 1 86 ? -16.673 6.003 18.841 1.00 89.31 86 CYS A O 1
ATOM 717 N N . GLY A 1 87 ? -14.699 4.945 18.998 1.00 85.69 87 GLY A N 1
ATOM 718 C CA . GLY A 1 87 ? -14.524 5.094 20.445 1.00 85.69 87 GLY A CA 1
ATOM 719 C C . GLY A 1 87 ? -15.037 3.912 21.272 1.00 85.69 87 GLY A C 1
ATOM 720 O O . GLY A 1 87 ? -14.901 3.933 22.491 1.00 85.69 87 GLY A O 1
ATOM 721 N N . ASN A 1 88 ? -15.581 2.871 20.636 1.00 84.06 88 ASN A N 1
ATOM 722 C CA . ASN A 1 88 ? -16.018 1.665 21.336 1.00 84.06 88 ASN A CA 1
ATOM 723 C C . ASN A 1 88 ? -14.816 0.770 21.660 1.00 84.06 88 ASN A C 1
ATOM 725 O O . ASN A 1 88 ? -13.851 0.717 20.893 1.00 84.06 88 ASN A O 1
ATOM 729 N N . SER A 1 89 ? -14.894 0.038 22.769 1.00 79.88 89 SER A N 1
ATOM 730 C CA . SER A 1 89 ? -13.912 -0.977 23.148 1.00 79.88 89 SER A CA 1
ATOM 731 C C . SER A 1 89 ? -14.515 -2.374 23.047 1.00 79.88 89 SER A C 1
ATOM 733 O O . SER A 1 89 ? -15.734 -2.540 23.019 1.00 79.88 89 SER A O 1
ATOM 735 N N . ARG A 1 90 ? -13.668 -3.405 23.022 1.00 71.06 90 ARG A N 1
ATOM 736 C CA . ARG A 1 90 ? -14.137 -4.798 22.959 1.00 71.06 90 ARG A CA 1
ATOM 737 C C . ARG A 1 90 ? -15.077 -5.159 24.121 1.00 71.06 90 ARG A C 1
ATOM 739 O O . ARG A 1 90 ? -16.030 -5.893 23.915 1.00 71.06 90 ARG A O 1
ATOM 746 N N . VAL A 1 91 ? -14.841 -4.600 25.313 1.00 68.12 91 VAL A N 1
ATOM 747 C CA . VAL A 1 91 ? -15.659 -4.851 26.517 1.00 68.12 91 VAL A CA 1
ATOM 748 C C . VAL A 1 91 ? -17.039 -4.201 26.405 1.00 68.12 91 VAL A C 1
ATOM 750 O O . VAL A 1 91 ? -18.018 -4.762 26.874 1.00 68.12 91 VAL A O 1
ATOM 753 N N . SER A 1 92 ? -17.142 -3.037 25.755 1.00 58.53 92 SER A N 1
ATOM 754 C CA . SER A 1 92 ? -18.417 -2.323 25.609 1.00 58.53 92 SER A CA 1
ATOM 755 C C . SER A 1 92 ? -19.304 -2.864 24.482 1.00 58.53 92 SER A C 1
ATOM 757 O O . SER A 1 92 ? -20.471 -2.506 24.413 1.00 58.53 92 SER A O 1
ATOM 759 N N . VAL A 1 93 ? -18.746 -3.661 23.564 1.00 58.22 93 VAL A N 1
ATOM 760 C CA . VAL A 1 93 ? -19.457 -4.277 22.420 1.00 58.22 93 VAL A CA 1
ATOM 761 C C . VAL A 1 93 ? -19.684 -5.780 22.662 1.00 58.22 93 VAL A C 1
ATOM 763 O O . VAL A 1 93 ? -20.112 -6.498 21.766 1.00 58.22 93 VAL A O 1
ATOM 766 N N . ALA A 1 94 ? -19.382 -6.267 23.869 1.00 51.78 94 ALA A N 1
ATOM 767 C CA . ALA A 1 94 ? -19.461 -7.670 24.257 1.00 51.78 94 ALA A CA 1
ATOM 768 C C . ALA A 1 94 ? -20.918 -8.156 24.391 1.00 51.78 94 ALA A C 1
ATOM 770 O O . ALA A 1 94 ? -21.403 -8.392 25.490 1.00 51.78 94 ALA A O 1
ATOM 771 N N . GLU A 1 95 ? -21.608 -8.308 23.263 1.00 51.69 95 GLU A N 1
ATOM 772 C CA . GLU A 1 95 ? -22.784 -9.181 23.145 1.00 51.69 95 GLU A CA 1
ATOM 773 C C . GLU A 1 95 ? -22.439 -10.478 22.390 1.00 51.69 95 GLU A C 1
ATOM 775 O O . GLU A 1 95 ? -23.103 -11.485 22.594 1.00 51.69 95 GLU A O 1
ATOM 780 N N . ASN A 1 96 ? -21.345 -10.503 21.610 1.00 55.28 96 ASN A N 1
ATOM 781 C CA . ASN A 1 96 ? -20.846 -11.700 20.921 1.00 55.28 96 ASN A CA 1
ATOM 782 C C . ASN A 1 96 ? -19.326 -11.849 21.135 1.00 55.28 96 ASN A C 1
ATOM 784 O O . ASN A 1 96 ? -18.551 -10.976 20.739 1.00 55.28 96 ASN A O 1
ATOM 788 N N . GLU A 1 97 ? -18.879 -12.949 21.749 1.00 51.50 97 GLU A N 1
ATOM 789 C CA . GLU A 1 97 ? -17.468 -13.203 22.114 1.00 51.50 97 GLU A CA 1
ATOM 790 C C . GLU A 1 97 ? -16.497 -13.279 20.907 1.00 51.50 97 GLU A C 1
ATOM 792 O O . GLU A 1 97 ? -15.279 -13.122 21.074 1.00 51.50 97 GLU A O 1
ATOM 797 N N . ASP A 1 98 ? -17.028 -13.413 19.686 1.00 56.03 98 ASP A N 1
ATOM 798 C CA . ASP A 1 98 ? -16.274 -13.770 18.477 1.00 56.03 98 ASP A CA 1
ATOM 799 C C . ASP A 1 98 ? -15.907 -12.605 17.540 1.00 56.03 98 ASP A C 1
ATOM 801 O O . ASP A 1 98 ? -15.121 -12.774 16.596 1.00 56.03 98 ASP A O 1
ATOM 805 N N . GLU A 1 99 ? -16.414 -11.394 17.776 1.00 68.88 99 GLU A N 1
ATOM 806 C CA . GLU A 1 99 ? -16.188 -10.288 16.843 1.00 68.88 99 GLU A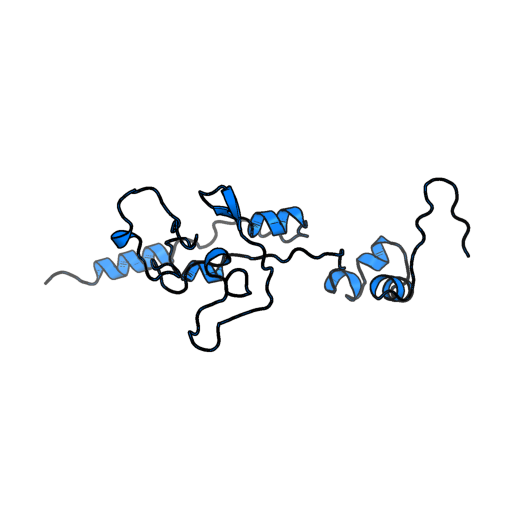 CA 1
ATOM 807 C C . GLU A 1 99 ? -14.877 -9.540 17.118 1.00 68.88 99 GLU A C 1
ATOM 809 O O . GLU A 1 99 ? -14.781 -8.590 17.895 1.00 68.88 99 GLU A O 1
ATOM 814 N N . ARG A 1 100 ? -13.826 -9.958 16.401 1.00 81.56 100 ARG A N 1
ATOM 815 C CA . ARG A 1 100 ? -12.517 -9.274 16.357 1.00 81.56 100 ARG A CA 1
ATOM 816 C C . ARG A 1 100 ? -12.571 -7.870 15.744 1.00 81.56 100 ARG A C 1
ATOM 818 O O . ARG A 1 100 ? -11.656 -7.078 15.968 1.00 81.56 100 ARG A O 1
ATOM 825 N N . PHE A 1 101 ? -13.616 -7.553 14.985 1.00 87.69 101 PHE A N 1
ATOM 826 C CA . PHE A 1 101 ? -13.776 -6.290 14.267 1.00 87.69 101 PHE A CA 1
ATOM 827 C C . PHE A 1 101 ? -15.010 -5.540 14.758 1.00 87.69 101 PHE A C 1
ATOM 829 O O . PHE A 1 101 ? -16.035 -6.140 15.054 1.00 87.69 101 PHE A O 1
ATOM 836 N N . CYS A 1 102 ? -14.949 -4.211 14.778 1.00 87.81 102 CYS A N 1
ATOM 837 C CA . CYS A 1 102 ? -16.124 -3.398 15.062 1.00 87.81 102 CYS A CA 1
ATOM 838 C C . CYS A 1 102 ? -17.109 -3.425 13.880 1.00 87.81 102 CYS A C 1
ATOM 840 O O . CYS A 1 102 ? -16.743 -3.009 12.782 1.00 87.81 102 CYS A O 1
ATOM 842 N N . GLN A 1 103 ? -18.375 -3.794 14.105 1.00 84.44 103 GLN A N 1
ATOM 843 C CA . GLN A 1 103 ? -19.411 -3.821 13.055 1.00 84.44 103 GLN A CA 1
ATOM 844 C C . GLN A 1 103 ? -19.640 -2.461 12.364 1.00 84.44 103 GLN A C 1
ATOM 846 O O . GLN A 1 103 ? -19.967 -2.409 11.183 1.00 84.44 103 GLN A O 1
ATOM 851 N N . LYS A 1 104 ? -19.453 -1.345 13.087 1.00 86.25 104 LYS A N 1
ATOM 852 C CA . LYS A 1 104 ? -19.714 0.011 12.567 1.00 86.25 104 LYS A CA 1
ATOM 853 C C . LYS A 1 104 ? -18.568 0.561 11.714 1.00 86.25 104 LYS A C 1
ATOM 855 O O . LYS A 1 104 ? -18.813 1.113 10.647 1.00 86.25 104 LYS A O 1
ATOM 860 N N . CYS A 1 105 ? -17.321 0.459 12.183 1.00 88.38 105 CYS A N 1
ATOM 861 C CA . CYS A 1 105 ? -16.159 1.039 11.489 1.00 88.38 105 CYS A CA 1
ATOM 862 C C . CYS A 1 105 ? -15.226 0.019 10.823 1.00 88.38 105 CYS A C 1
ATOM 864 O O . CYS A 1 105 ? -14.349 0.419 10.060 1.00 88.38 105 CYS A O 1
ATOM 866 N N . GLY A 1 106 ? -15.380 -1.276 11.104 1.00 88.38 106 GLY A N 1
ATOM 867 C CA . GLY A 1 106 ? -14.526 -2.345 10.580 1.00 88.38 106 GLY A CA 1
ATOM 868 C C . GLY A 1 106 ? -13.105 -2.364 11.150 1.00 88.38 106 GLY A C 1
ATOM 869 O O . GLY A 1 106 ? -12.263 -3.093 10.638 1.00 88.38 106 GLY A O 1
ATOM 870 N N . VAL A 1 107 ? -12.804 -1.554 12.172 1.00 92.06 107 VAL A N 1
ATOM 871 C CA . VAL A 1 107 ? -11.482 -1.539 12.820 1.00 92.06 107 VAL A CA 1
ATOM 872 C C . VAL A 1 107 ? -11.356 -2.741 13.750 1.00 92.06 107 VAL A C 1
ATOM 874 O O . VAL A 1 107 ? -12.285 -3.065 14.491 1.00 92.06 107 VAL A O 1
ATOM 877 N N . GLU A 1 108 ? -10.201 -3.392 13.697 1.00 90.19 108 GLU A N 1
ATOM 878 C CA . GLU A 1 108 ? -9.871 -4.556 14.513 1.00 90.19 108 GLU A CA 1
ATOM 879 C C . GLU A 1 108 ? -9.543 -4.149 15.960 1.00 90.19 108 GLU A C 1
ATOM 881 O O . GLU A 1 108 ? -8.800 -3.191 16.195 1.00 90.19 108 GLU A O 1
ATOM 886 N N . PHE A 1 109 ? -10.066 -4.885 16.941 1.00 90.00 109 PHE A N 1
ATOM 887 C CA . PHE A 1 109 ? -9.765 -4.678 18.360 1.00 90.00 109 PHE A CA 1
ATOM 888 C C . PHE A 1 109 ? -8.432 -5.337 18.737 1.00 90.00 109 PHE A C 1
ATOM 890 O O . PHE A 1 109 ? -8.391 -6.399 19.357 1.00 90.00 109 PHE A O 1
ATOM 897 N N . VAL A 1 110 ? -7.329 -4.694 18.359 1.00 90.81 110 VAL A N 1
ATOM 898 C CA . VAL A 1 110 ? -5.954 -5.157 18.610 1.00 90.81 110 VAL A CA 1
ATOM 899 C C . VAL A 1 110 ? -5.102 -4.069 19.262 1.00 90.81 110 VAL A C 1
ATOM 901 O O . VAL A 1 110 ? -5.541 -2.938 19.479 1.00 90.81 110 VAL A O 1
ATOM 904 N N . ASP A 1 111 ? -3.874 -4.428 19.629 1.00 92.06 111 ASP A N 1
ATOM 905 C CA . ASP A 1 111 ? -2.880 -3.481 20.121 1.00 92.06 111 ASP A CA 1
ATOM 906 C C . ASP A 1 111 ? -2.425 -2.538 18.994 1.00 92.06 111 ASP A C 1
ATOM 908 O O . ASP A 1 111 ? -2.196 -2.971 17.860 1.00 92.06 111 ASP A O 1
ATOM 912 N N . SER A 1 112 ? -2.252 -1.251 19.302 1.00 93.88 112 SER A N 1
ATOM 913 C CA . SER A 1 112 ? -1.839 -0.249 18.313 1.00 93.88 112 SER A CA 1
ATOM 914 C C . SER A 1 112 ? -0.444 -0.502 17.728 1.00 93.88 112 SER A C 1
ATOM 916 O O . SER A 1 112 ? -0.122 0.007 16.651 1.00 93.88 112 SER A O 1
ATOM 918 N N . ARG A 1 113 ? 0.378 -1.351 18.367 1.00 94.00 113 ARG A N 1
ATOM 919 C CA . ARG A 1 113 ? 1.666 -1.826 17.834 1.00 94.00 113 ARG A CA 1
ATOM 920 C C . ARG A 1 113 ? 1.542 -2.483 16.462 1.00 94.00 113 ARG A C 1
ATOM 922 O O . ARG A 1 113 ? 2.506 -2.436 15.699 1.00 94.00 113 ARG A O 1
ATOM 929 N N . ILE A 1 114 ? 0.379 -3.043 16.120 1.00 94.00 114 ILE A N 1
ATOM 930 C CA . ILE A 1 114 ? 0.161 -3.709 14.832 1.00 94.00 114 ILE A CA 1
ATOM 931 C C . ILE A 1 114 ? 0.359 -2.766 13.631 1.00 94.00 114 ILE A C 1
ATOM 933 O O . ILE A 1 114 ? 0.793 -3.218 12.571 1.00 94.00 114 ILE A O 1
ATOM 937 N N . ARG A 1 115 ? 0.163 -1.449 13.824 1.00 95.00 115 ARG A N 1
ATOM 938 C CA . ARG A 1 115 ? 0.381 -0.400 12.806 1.00 95.00 115 ARG A CA 1
ATOM 939 C C . ARG A 1 115 ? 1.813 -0.345 12.278 1.00 95.00 115 ARG A C 1
ATOM 941 O O . ARG A 1 115 ? 2.044 0.234 11.225 1.00 95.00 115 ARG A O 1
ATOM 948 N N . ARG A 1 116 ? 2.777 -0.923 13.002 1.00 95.38 116 ARG A N 1
ATOM 949 C CA . ARG A 1 116 ? 4.187 -0.999 12.586 1.00 95.38 116 ARG A CA 1
ATOM 950 C C . ARG A 1 116 ? 4.472 -2.158 11.632 1.00 95.38 116 ARG A C 1
ATOM 952 O O . ARG A 1 116 ? 5.509 -2.148 10.981 1.00 95.38 116 ARG A O 1
ATOM 959 N N . TYR A 1 117 ? 3.586 -3.151 11.586 1.00 94.25 117 TYR A N 1
ATOM 960 C CA . TYR A 1 117 ? 3.797 -4.404 10.858 1.00 94.25 117 TYR A CA 1
ATOM 961 C C . TYR A 1 117 ? 2.784 -4.614 9.730 1.00 94.25 117 TYR A C 1
ATOM 963 O O . TYR A 1 117 ? 3.057 -5.360 8.793 1.00 94.25 117 TYR A O 1
ATOM 971 N N . GLN A 1 118 ? 1.609 -3.983 9.810 1.00 94.19 118 GLN A N 1
ATOM 972 C CA . GLN A 1 118 ? 0.593 -4.098 8.770 1.00 94.19 118 GLN A CA 1
ATOM 973 C C . GLN A 1 118 ? 0.935 -3.259 7.545 1.00 94.19 118 GLN A C 1
ATOM 975 O O . GLN A 1 118 ? 1.199 -2.062 7.637 1.00 94.19 118 GLN A O 1
ATOM 980 N N . MET A 1 119 ? 0.873 -3.911 6.389 1.00 95.69 119 MET A N 1
ATOM 981 C CA . MET A 1 119 ? 1.142 -3.304 5.093 1.00 95.69 119 MET A CA 1
ATOM 982 C C . MET A 1 119 ? -0.168 -2.846 4.446 1.00 95.69 119 MET A C 1
ATOM 984 O O . MET A 1 119 ? -1.198 -3.507 4.571 1.00 95.69 119 MET A O 1
ATOM 988 N N . GLY A 1 120 ? -0.111 -1.732 3.722 1.00 95.75 120 GLY A N 1
ATOM 989 C CA . GLY A 1 120 ? -1.140 -1.306 2.774 1.00 95.75 120 GLY A CA 1
ATOM 990 C C . GLY A 1 120 ? -0.615 -1.423 1.345 1.00 95.75 120 GLY A C 1
ATOM 991 O O . GLY A 1 120 ? 0.589 -1.581 1.130 1.00 95.75 120 GLY A O 1
ATOM 992 N N . TYR A 1 121 ? -1.497 -1.332 0.354 1.00 95.88 121 TYR A N 1
ATOM 993 C CA . TYR A 1 121 ? -1.090 -1.266 -1.049 1.00 95.88 121 TYR A CA 1
ATOM 994 C C . TYR A 1 121 ? -1.897 -0.223 -1.821 1.00 95.88 121 TYR A C 1
ATOM 996 O O . TYR A 1 121 ? -2.987 0.166 -1.415 1.00 95.88 121 TYR A O 1
ATOM 1004 N N . ILE A 1 122 ? -1.355 0.214 -2.957 1.00 96.25 122 ILE A N 1
ATOM 1005 C CA . ILE A 1 122 ? -2.035 1.098 -3.907 1.00 96.25 122 ILE A CA 1
ATOM 1006 C C . ILE A 1 122 ? -2.154 0.341 -5.223 1.00 96.25 122 ILE A C 1
ATOM 1008 O O . ILE A 1 122 ? -1.164 -0.183 -5.746 1.00 96.25 122 ILE A O 1
ATOM 1012 N N . LYS A 1 123 ? -3.366 0.259 -5.770 1.00 94.81 123 LYS A N 1
ATOM 1013 C CA . LYS A 1 123 ? -3.580 -0.320 -7.091 1.00 94.81 123 LYS A CA 1
ATOM 1014 C C . LYS A 1 123 ? -3.300 0.741 -8.150 1.00 94.81 123 LYS A C 1
ATOM 1016 O O . LYS A 1 123 ? -4.070 1.675 -8.340 1.00 94.81 123 LYS A O 1
ATOM 1021 N N . LEU A 1 124 ? -2.192 0.576 -8.860 1.00 94.81 124 LEU A N 1
ATOM 1022 C CA . LEU A 1 124 ? -1.852 1.456 -9.972 1.00 94.81 124 LEU A CA 1
ATOM 1023 C C . LEU A 1 124 ? -2.783 1.198 -11.164 1.00 94.81 124 LEU A C 1
ATOM 1025 O O . LEU A 1 124 ? -3.089 0.045 -11.478 1.00 94.81 124 LEU A O 1
ATOM 1029 N N . ALA A 1 125 ? -3.205 2.271 -11.835 1.00 94.12 125 ALA A N 1
ATOM 1030 C CA . ALA A 1 125 ? -3.992 2.186 -13.066 1.00 94.12 125 ALA A CA 1
ATOM 1031 C C . ALA A 1 125 ? -3.160 1.642 -14.242 1.00 94.12 125 ALA A C 1
ATOM 1033 O O . ALA A 1 125 ? -3.668 0.884 -15.064 1.00 94.12 125 ALA A O 1
ATOM 1034 N N . CYS A 1 126 ? -1.868 1.982 -14.271 1.00 91.06 126 CYS A N 1
ATOM 1035 C CA . CYS A 1 126 ? -0.903 1.544 -15.275 1.00 91.06 126 CYS A CA 1
ATOM 1036 C C . CYS A 1 126 ? 0.292 0.848 -14.603 1.00 91.06 126 CYS A C 1
ATOM 1038 O O . CYS A 1 126 ? 0.649 1.201 -13.475 1.00 91.06 126 CYS A O 1
ATOM 1040 N N . PRO A 1 127 ? 0.932 -0.131 -15.266 1.00 91.81 127 PRO A N 1
ATOM 1041 C CA . PRO A 1 127 ? 2.159 -0.730 -14.759 1.00 91.81 127 PRO A CA 1
ATOM 1042 C C . PRO A 1 127 ? 3.291 0.304 -14.738 1.00 91.81 127 PRO A C 1
ATOM 1044 O O . PRO A 1 127 ? 3.439 1.094 -15.666 1.00 91.81 127 PRO A O 1
ATOM 1047 N N . VAL A 1 128 ? 4.107 0.269 -13.686 1.00 92.12 128 VAL A N 1
ATOM 1048 C CA . VAL A 1 128 ? 5.255 1.166 -13.498 1.00 92.12 128 VAL A CA 1
ATOM 1049 C C . VAL A 1 128 ? 6.509 0.327 -13.293 1.00 92.12 128 VAL A C 1
ATOM 1051 O O . VAL A 1 128 ? 6.480 -0.705 -12.619 1.00 92.12 128 VAL A O 1
ATOM 1054 N N . THR A 1 129 ? 7.626 0.761 -13.872 1.00 91.88 129 THR A N 1
ATOM 1055 C CA . THR A 1 129 ? 8.931 0.130 -13.664 1.00 91.88 129 THR A CA 1
ATOM 1056 C C . THR A 1 129 ? 9.536 0.565 -12.337 1.00 91.88 129 THR A C 1
ATOM 1058 O O . THR A 1 129 ? 9.612 1.756 -12.038 1.00 91.88 129 THR A O 1
ATOM 1061 N N . HIS A 1 130 ? 10.045 -0.388 -11.563 1.00 93.62 130 HIS A N 1
ATOM 1062 C CA . HIS A 1 130 ? 10.739 -0.073 -10.322 1.00 93.62 130 HIS A CA 1
ATOM 1063 C C . HIS A 1 130 ? 12.124 0.531 -10.610 1.00 93.62 130 HIS A C 1
ATOM 1065 O O . HIS A 1 130 ? 12.951 -0.079 -11.293 1.00 93.62 130 HIS A O 1
ATOM 1071 N N . VAL A 1 131 ? 12.389 1.720 -10.059 1.00 93.06 131 VAL A N 1
ATOM 1072 C CA . VAL A 1 131 ? 13.561 2.549 -10.397 1.00 93.06 131 VAL A CA 1
ATOM 1073 C C . VAL A 1 131 ? 14.885 1.811 -10.182 1.00 93.06 131 VAL A C 1
ATOM 1075 O O . VAL A 1 131 ? 15.775 1.929 -11.019 1.00 93.06 131 VAL A O 1
ATOM 1078 N N . TRP A 1 132 ? 15.012 0.992 -9.129 1.00 93.25 132 TRP A N 1
ATOM 1079 C CA . TRP A 1 132 ? 16.255 0.252 -8.848 1.00 93.25 132 TRP A CA 1
ATOM 1080 C C . TRP A 1 132 ? 16.670 -0.710 -9.966 1.00 93.25 132 TRP A C 1
ATOM 1082 O O . TRP A 1 132 ? 17.856 -0.819 -10.257 1.00 93.25 132 TRP A O 1
ATOM 1092 N N . TYR A 1 133 ? 15.715 -1.370 -10.626 1.00 92.56 133 TYR A N 1
ATOM 1093 C CA . TYR A 1 133 ? 16.023 -2.307 -11.714 1.00 92.56 133 TYR A CA 1
ATOM 1094 C C . TYR A 1 133 ? 16.182 -1.610 -13.066 1.00 92.56 133 TYR A C 1
ATOM 1096 O O . TYR A 1 133 ? 16.679 -2.215 -14.016 1.00 92.56 133 TYR A O 1
ATOM 1104 N N . PHE A 1 134 ? 15.756 -0.347 -13.146 1.00 90.81 134 PHE A N 1
ATOM 1105 C CA . PHE A 1 134 ? 15.769 0.438 -14.369 1.00 90.81 134 PHE A CA 1
ATOM 1106 C C . PHE A 1 134 ? 16.960 1.399 -14.451 1.00 90.81 134 PHE A C 1
ATOM 1108 O O . PHE A 1 134 ? 17.769 1.284 -15.366 1.00 90.81 134 PHE A O 1
ATOM 1115 N N . LYS A 1 135 ? 17.085 2.323 -13.491 1.00 89.19 135 LYS A N 1
ATOM 1116 C CA . LYS A 1 135 ? 18.136 3.355 -13.440 1.00 89.19 135 LYS A CA 1
ATOM 1117 C C . LYS A 1 135 ? 19.407 2.897 -12.720 1.00 89.19 135 LYS A C 1
ATOM 1119 O O . LYS A 1 135 ? 20.425 3.573 -12.828 1.00 89.19 135 LYS A O 1
ATOM 1124 N N . GLY A 1 136 ? 19.352 1.791 -11.973 1.00 89.19 136 GLY A N 1
ATOM 1125 C CA . GLY A 1 136 ? 20.541 1.208 -11.349 1.00 89.19 136 GLY A CA 1
ATOM 1126 C C . GLY A 1 136 ? 21.577 0.828 -12.407 1.00 89.19 136 GLY A C 1
ATOM 1127 O O . GLY A 1 136 ? 21.204 0.374 -13.484 1.00 89.19 136 GLY A O 1
ATOM 1128 N N . LEU A 1 137 ? 22.864 1.035 -12.123 1.00 88.25 137 LEU A N 1
ATOM 1129 C CA . LEU A 1 137 ? 23.963 0.630 -13.002 1.00 88.25 137 LEU A CA 1
ATOM 1130 C C . LEU A 1 137 ? 24.646 -0.623 -12.422 1.00 88.25 137 LEU A C 1
ATOM 1132 O O . LEU A 1 137 ? 25.054 -0.582 -11.262 1.00 88.25 137 LEU A O 1
ATOM 1136 N N . PRO A 1 138 ? 24.802 -1.714 -13.195 1.00 88.31 138 PRO A N 1
ATOM 1137 C CA . PRO A 1 138 ? 24.234 -1.930 -14.526 1.00 88.31 138 PRO A CA 1
ATOM 1138 C C . PRO A 1 138 ? 22.702 -2.091 -14.474 1.00 88.31 138 PRO A C 1
ATOM 1140 O O . PRO A 1 138 ? 22.152 -2.610 -13.503 1.00 88.31 138 PRO A O 1
ATOM 1143 N N . SER A 1 139 ? 22.007 -1.660 -15.530 1.00 91.69 139 SER A N 1
ATOM 1144 C CA . SER A 1 139 ? 20.541 -1.734 -15.579 1.00 91.69 139 SER A CA 1
ATOM 1145 C C . SER A 1 139 ? 20.091 -3.162 -15.855 1.00 91.69 139 SER A C 1
ATOM 1147 O O . SER A 1 139 ? 20.265 -3.680 -16.958 1.00 91.69 139 SER A O 1
ATOM 1149 N N . TYR A 1 140 ? 19.486 -3.796 -14.849 1.00 92.81 140 TYR A N 1
ATOM 1150 C CA . TYR A 1 140 ? 19.002 -5.174 -14.942 1.00 92.81 140 TYR A CA 1
ATOM 1151 C C . TYR A 1 140 ? 17.983 -5.352 -16.072 1.00 92.81 140 TYR A C 1
ATOM 1153 O O . TYR A 1 140 ? 18.058 -6.324 -16.818 1.00 92.81 140 TYR A O 1
ATOM 1161 N N . ILE A 1 141 ? 17.059 -4.398 -16.235 1.00 92.00 141 ILE A N 1
ATOM 1162 C CA . ILE A 1 141 ? 16.044 -4.446 -17.298 1.00 92.00 141 ILE A CA 1
ATOM 1163 C C . ILE A 1 141 ? 16.684 -4.249 -18.676 1.00 92.00 141 ILE A C 1
ATOM 1165 O O . ILE A 1 141 ? 16.331 -4.959 -19.616 1.00 92.00 141 ILE A O 1
ATOM 1169 N N . ALA A 1 142 ? 17.629 -3.312 -18.807 1.00 91.56 142 ALA A N 1
ATOM 1170 C CA . ALA A 1 142 ? 18.302 -3.060 -20.080 1.00 91.56 142 ALA A CA 1
ATOM 1171 C C . ALA A 1 142 ? 19.123 -4.265 -20.545 1.00 91.56 142 ALA A C 1
ATOM 1173 O O . ALA A 1 142 ? 19.033 -4.658 -21.707 1.00 91.56 142 ALA A O 1
ATOM 1174 N N . ASN A 1 143 ? 19.845 -4.885 -19.611 1.00 92.12 143 ASN A N 1
ATOM 1175 C CA . ASN A 1 143 ? 20.626 -6.087 -19.866 1.00 92.12 143 ASN A CA 1
ATOM 1176 C C . ASN A 1 143 ? 19.729 -7.271 -20.239 1.00 92.12 143 ASN A C 1
ATOM 1178 O O . ASN A 1 143 ? 20.033 -7.988 -21.185 1.00 92.12 143 ASN A O 1
ATOM 1182 N N . LEU A 1 144 ? 18.605 -7.456 -19.537 1.00 92.69 144 LEU A N 1
ATOM 1183 C CA . LEU A 1 144 ? 17.663 -8.538 -19.829 1.00 92.69 144 LEU A CA 1
ATOM 1184 C C . LEU A 1 144 ? 17.040 -8.413 -21.228 1.00 92.69 144 LEU A C 1
ATOM 1186 O O . LEU A 1 144 ? 16.772 -9.420 -21.875 1.00 92.69 144 LEU A O 1
ATOM 1190 N N . LEU A 1 145 ? 16.785 -7.184 -21.684 1.00 90.19 145 LEU A N 1
ATOM 1191 C CA . LEU A 1 145 ? 16.169 -6.908 -22.986 1.00 90.19 145 LEU A CA 1
ATOM 1192 C C . LEU A 1 145 ? 17.181 -6.732 -24.127 1.00 90.19 145 LEU A C 1
ATOM 1194 O O . LEU A 1 145 ? 16.757 -6.535 -25.268 1.00 90.19 145 LEU A O 1
ATOM 1198 N N . ASP A 1 146 ? 18.483 -6.761 -23.830 1.00 90.00 146 ASP A N 1
ATOM 1199 C CA . ASP A 1 146 ? 19.569 -6.467 -24.771 1.00 90.00 146 ASP A CA 1
ATOM 1200 C C . ASP A 1 146 ? 19.306 -5.170 -25.569 1.00 90.00 146 ASP A C 1
ATOM 1202 O O . ASP A 1 146 ? 19.188 -5.127 -26.804 1.00 90.00 146 ASP A O 1
ATOM 1206 N N . LYS A 1 147 ? 19.053 -4.082 -24.829 1.00 88.50 147 LYS A N 1
ATOM 1207 C CA . LYS A 1 147 ? 18.770 -2.749 -25.383 1.00 88.50 147 LYS A CA 1
ATOM 1208 C C . LYS A 1 147 ? 19.548 -1.681 -24.620 1.00 88.50 147 LYS A C 1
ATOM 1210 O O . LYS A 1 147 ? 19.687 -1.777 -23.403 1.00 88.50 147 LYS A O 1
ATOM 1215 N N . PRO A 1 148 ? 19.993 -0.608 -25.296 1.00 88.94 148 PRO A N 1
ATOM 1216 C CA . PRO A 1 148 ? 20.643 0.500 -24.613 1.00 88.94 148 PRO A CA 1
ATOM 1217 C C . PRO A 1 148 ? 19.652 1.226 -23.696 1.00 88.94 148 PRO A C 1
ATOM 1219 O O . PRO A 1 148 ? 18.514 1.495 -24.091 1.00 88.94 148 PRO A O 1
ATOM 1222 N N . LEU A 1 149 ? 20.113 1.610 -22.501 1.00 88.38 149 LEU A N 1
ATOM 1223 C CA . LEU A 1 149 ? 19.301 2.292 -21.486 1.00 88.38 149 LEU A CA 1
ATOM 1224 C C . LEU A 1 149 ? 18.596 3.539 -22.042 1.00 88.38 149 LEU A C 1
ATOM 1226 O O . LEU A 1 149 ? 17.397 3.688 -21.841 1.00 88.38 149 LEU A O 1
ATOM 1230 N N . LYS A 1 150 ? 19.298 4.362 -22.836 1.00 87.12 150 LYS A N 1
ATOM 1231 C CA . LYS A 1 150 ? 18.735 5.570 -23.472 1.00 87.12 150 LYS A CA 1
ATOM 1232 C C . LYS A 1 150 ? 17.472 5.287 -24.294 1.00 87.12 150 LYS A C 1
ATOM 1234 O O . LYS A 1 150 ? 16.535 6.075 -24.281 1.00 87.12 150 LYS A O 1
ATOM 1239 N N . LYS A 1 151 ? 17.430 4.149 -25.000 1.00 86.19 151 LYS A N 1
ATOM 1240 C CA . LYS A 1 151 ? 16.258 3.756 -25.797 1.00 86.19 151 LYS A CA 1
ATOM 1241 C C . LYS A 1 151 ? 15.096 3.320 -24.905 1.00 86.19 151 LYS A C 1
ATOM 1243 O O . LYS A 1 151 ? 13.946 3.566 -25.244 1.00 86.19 151 LYS A O 1
ATOM 1248 N N . LEU A 1 152 ? 15.390 2.675 -23.776 1.00 87.06 152 LEU A N 1
ATOM 1249 C CA . LEU A 1 152 ? 14.369 2.260 -22.817 1.00 87.06 152 LEU A CA 1
ATOM 1250 C C . LEU A 1 152 ? 13.827 3.424 -21.983 1.00 87.06 152 LEU A C 1
ATOM 1252 O O . LEU A 1 152 ? 12.656 3.409 -21.625 1.00 87.06 152 LEU A O 1
ATOM 1256 N N . GLU A 1 153 ? 14.641 4.440 -21.704 1.00 87.75 153 GLU A N 1
ATOM 1257 C CA . GLU A 1 153 ? 14.216 5.642 -20.976 1.00 87.75 153 GLU A CA 1
ATOM 1258 C C . GLU A 1 153 ? 13.092 6.359 -21.700 1.00 87.75 153 GLU A C 1
ATOM 1260 O O . GLU A 1 153 ? 12.040 6.572 -21.101 1.00 87.75 153 GLU A O 1
ATOM 1265 N N . GLY A 1 154 ? 13.255 6.617 -22.995 1.00 84.94 154 GLY A N 1
ATOM 1266 C CA . GLY A 1 154 ? 12.191 7.253 -23.759 1.00 84.94 154 GLY A CA 1
ATOM 1267 C C . GLY A 1 154 ? 10.907 6.411 -23.829 1.00 84.94 154 GLY A C 1
ATOM 1268 O O . GLY A 1 154 ? 9.821 6.962 -23.906 1.00 84.94 154 GLY A O 1
ATOM 1269 N N . LEU A 1 155 ? 10.972 5.080 -23.712 1.00 84.69 155 LEU A N 1
ATOM 1270 C CA . LEU A 1 155 ? 9.756 4.255 -23.630 1.00 84.69 155 LEU A CA 1
ATOM 1271 C C . LEU A 1 155 ? 9.057 4.357 -22.273 1.00 84.69 155 LEU A C 1
ATOM 1273 O O . LEU A 1 155 ? 7.833 4.413 -22.211 1.00 84.69 155 LEU A O 1
ATOM 1277 N N . VAL A 1 156 ? 9.823 4.334 -21.179 1.00 86.06 156 VAL A N 1
ATOM 1278 C CA . VAL A 1 156 ? 9.274 4.377 -19.815 1.00 86.06 156 VAL A CA 1
ATOM 1279 C C . VAL A 1 156 ? 8.672 5.746 -19.509 1.00 86.06 156 VAL A C 1
ATOM 1281 O O . VAL A 1 156 ? 7.636 5.819 -18.853 1.00 86.06 156 VAL A O 1
ATOM 1284 N N . TYR A 1 157 ? 9.297 6.820 -19.995 1.00 86.38 157 TYR A N 1
ATOM 1285 C CA . TYR A 1 157 ? 8.823 8.189 -19.787 1.00 86.38 157 TYR A CA 1
ATOM 1286 C C . TYR A 1 157 ? 7.828 8.671 -20.855 1.00 86.38 157 TYR A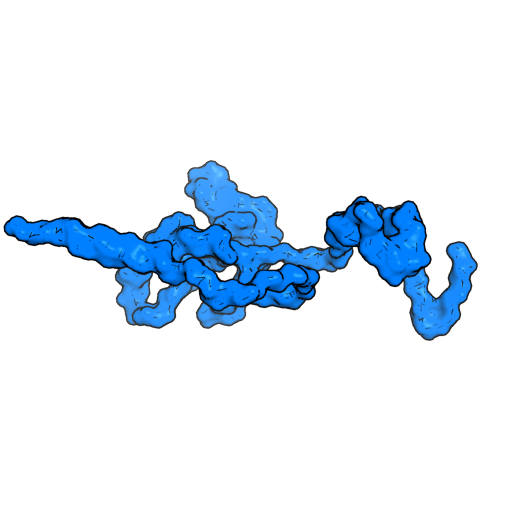 C 1
ATOM 1288 O O . TYR A 1 157 ? 7.282 9.760 -20.713 1.00 86.38 157 TYR A O 1
ATOM 1296 N N . GLY A 1 158 ? 7.517 7.840 -21.856 1.00 73.88 158 GLY A N 1
ATOM 1297 C CA . GLY A 1 158 ? 6.458 8.108 -22.834 1.00 73.88 158 GLY A CA 1
ATOM 1298 C C . GLY A 1 158 ? 6.877 8.925 -24.060 1.00 73.88 158 GLY A C 1
ATOM 1299 O O . GLY A 1 158 ? 6.009 9.324 -24.829 1.00 73.88 158 GLY A O 1
ATOM 1300 N N . ASP A 1 159 ? 8.175 9.128 -24.283 1.00 71.12 159 ASP A N 1
ATOM 1301 C CA . ASP A 1 159 ? 8.720 9.753 -25.497 1.00 71.12 159 ASP A CA 1
ATOM 1302 C C . ASP A 1 159 ? 8.590 8.841 -26.731 1.00 71.12 159 ASP A C 1
ATOM 1304 O O . ASP A 1 159 ? 8.495 9.312 -27.862 1.00 71.12 159 ASP A O 1
ATOM 1308 N N . PHE A 1 160 ? 8.573 7.519 -26.524 1.00 65.56 160 PHE A N 1
ATOM 1309 C CA . PHE A 1 160 ? 8.409 6.521 -27.580 1.00 65.56 160 PHE A CA 1
ATOM 1310 C C . PHE A 1 160 ? 7.325 5.508 -27.216 1.00 65.56 160 PHE A C 1
ATOM 1312 O O . PHE A 1 160 ? 7.192 5.089 -26.068 1.00 65.56 160 PHE A O 1
ATOM 1319 N N . SER A 1 161 ? 6.584 5.043 -28.222 1.00 67.88 161 SER A N 1
ATOM 1320 C CA . SER A 1 161 ? 5.659 3.920 -28.085 1.00 67.88 161 SER A CA 1
ATOM 1321 C C . SER A 1 161 ? 6.117 2.762 -28.966 1.00 67.88 161 SER A C 1
ATOM 1323 O O . SER A 1 161 ? 6.550 2.947 -30.102 1.00 67.88 161 SER A O 1
ATOM 1325 N N . PHE A 1 162 ? 6.040 1.541 -28.438 1.00 63.91 162 PHE A N 1
ATOM 1326 C CA . PHE A 1 162 ? 6.145 0.349 -29.268 1.00 63.91 162 PHE A CA 1
ATOM 1327 C C . PHE A 1 162 ? 4.756 -0.006 -29.786 1.00 63.91 162 PHE A C 1
ATOM 1329 O O . PHE A 1 162 ? 3.892 -0.425 -29.013 1.00 63.91 162 PHE A O 1
ATOM 1336 N N . ALA A 1 163 ? 4.561 0.059 -31.099 1.00 61.22 163 ALA A N 1
ATOM 1337 C CA . ALA A 1 163 ? 3.522 -0.742 -31.719 1.00 61.22 163 ALA A CA 1
ATOM 1338 C C . ALA A 1 163 ? 3.945 -2.211 -31.568 1.00 61.22 163 ALA A C 1
ATOM 1340 O O . ALA A 1 163 ? 4.883 -2.670 -32.223 1.00 61.22 163 ALA A O 1
ATOM 1341 N N . ARG A 1 164 ? 3.303 -2.968 -30.666 1.00 54.00 164 ARG A N 1
ATOM 1342 C CA . ARG A 1 164 ? 3.417 -4.431 -30.739 1.00 54.00 164 ARG A CA 1
ATOM 1343 C C . ARG A 1 164 ? 2.959 -4.829 -32.142 1.00 54.00 164 ARG A C 1
ATOM 1345 O O . ARG A 1 164 ? 1.868 -4.407 -32.525 1.00 54.00 164 ARG A O 1
ATOM 1352 N N . PRO A 1 165 ? 3.707 -5.657 -32.889 1.00 50.22 165 PRO A N 1
ATOM 1353 C CA . PRO A 1 165 ? 3.131 -6.281 -34.062 1.00 50.22 165 PRO A CA 1
ATOM 1354 C C . PRO A 1 165 ? 1.963 -7.139 -33.569 1.00 50.22 165 PRO A C 1
ATOM 1356 O O . PRO A 1 165 ? 2.167 -8.165 -32.915 1.00 50.22 165 PRO A O 1
ATOM 1359 N N . SER A 1 166 ? 0.730 -6.695 -33.826 1.00 47.06 166 SER A N 1
ATOM 1360 C CA . SER A 1 166 ? -0.440 -7.568 -33.790 1.00 47.06 166 SER A CA 1
ATOM 1361 C C . SER A 1 166 ? -0.080 -8.753 -34.666 1.00 47.06 166 SER A C 1
ATOM 1363 O O . SER A 1 166 ? 0.218 -8.538 -35.836 1.00 47.06 166 SER A O 1
ATOM 1365 N N . ALA A 1 167 ? 0.017 -9.946 -34.082 1.00 52.38 167 ALA A N 1
ATOM 1366 C CA . ALA A 1 167 ? 0.511 -11.167 -34.709 1.00 52.38 167 ALA A CA 1
ATOM 1367 C C . ALA A 1 167 ? 0.205 -11.232 -36.221 1.00 52.38 167 ALA A C 1
ATOM 1369 O O . ALA A 1 167 ? -0.895 -11.628 -36.593 1.00 52.38 167 ALA A O 1
ATOM 1370 N N . LYS A 1 168 ? 1.166 -10.755 -37.037 1.00 47.88 168 LYS A N 1
ATOM 1371 C CA . LYS A 1 168 ? 1.345 -10.823 -38.506 1.00 47.88 168 LYS A CA 1
ATOM 1372 C C . LYS A 1 168 ? 2.196 -9.615 -38.969 1.00 47.88 168 LYS A C 1
ATOM 1374 O O . LYS A 1 168 ? 1.670 -8.596 -39.388 1.00 47.88 168 LYS A O 1
ATOM 1379 N N . LYS A 1 169 ? 3.525 -9.809 -38.918 1.00 40.66 169 LYS A N 1
ATOM 1380 C CA . LYS A 1 169 ? 4.640 -8.974 -39.437 1.00 40.66 169 LYS A CA 1
ATOM 1381 C C . LYS A 1 169 ? 4.936 -7.625 -38.743 1.00 40.66 169 LYS A C 1
ATOM 1383 O O . LYS A 1 169 ? 4.131 -6.706 -38.821 1.00 40.66 169 LYS A O 1
ATOM 1388 N N . PRO A 1 170 ? 6.141 -7.453 -38.162 1.00 41.72 170 PRO A N 1
ATOM 1389 C CA . PRO A 1 170 ? 6.692 -6.138 -37.860 1.00 41.72 170 PRO A CA 1
ATOM 1390 C C . PRO A 1 170 ? 7.470 -5.588 -39.064 1.00 41.72 170 PRO A C 1
ATOM 1392 O O . PRO A 1 170 ? 8.486 -6.159 -39.458 1.00 41.72 170 PRO A O 1
ATOM 1395 N N . THR A 1 171 ? 7.020 -4.460 -39.607 1.00 40.41 171 THR A N 1
ATOM 1396 C CA . THR A 1 171 ? 7.866 -3.552 -40.394 1.00 40.41 171 THR A CA 1
ATOM 1397 C C . THR A 1 171 ? 8.295 -2.423 -39.459 1.00 40.41 171 THR A C 1
ATOM 1399 O O . THR A 1 171 ? 7.445 -1.833 -38.794 1.00 40.41 171 THR A O 1
ATOM 1402 N N . PHE A 1 172 ? 9.598 -2.156 -39.367 1.00 41.03 172 PHE A N 1
ATOM 1403 C CA . PHE A 1 172 ? 10.120 -0.968 -38.689 1.00 41.03 172 PHE A CA 1
ATOM 1404 C C . PHE A 1 172 ? 9.812 0.267 -39.551 1.00 41.03 172 PHE A C 1
ATOM 1406 O O . PHE A 1 172 ? 10.161 0.275 -40.731 1.00 41.03 172 PHE A O 1
ATOM 1413 N N . LEU A 1 173 ? 9.165 1.275 -38.963 1.00 38.06 173 LEU A N 1
ATOM 1414 C CA . LEU A 1 173 ? 9.280 2.674 -39.381 1.00 38.06 173 LEU A CA 1
ATOM 1415 C C . LEU A 1 173 ? 10.161 3.387 -38.355 1.00 38.06 173 LEU A C 1
ATOM 1417 O O . LEU A 1 173 ? 9.981 3.094 -37.147 1.00 38.06 173 LEU A O 1
#

Sequence (173 aa):
MFDRNKYKFFSYFYFMIDQYKHKQLQIGLVSPQQIRAWAKKILPNGEVVGEVTRPSTFYYKTDKPEKDGLFCERIFGPIKSGICACGNSRVSVAENEDERFCQKCGVEFVDSRIRRYQMGYIKLACPVTHVWYFKGLPSYIANLLDKPLKKLEGLVYGDFSFARPSAKKPTFL

Foldseek 3Di:
DDDPVVVVVVVVVVVPPPPDPDPDDDDDDDDPVRLCVQQWDAFPVRDIDQAQDDCFAADPPPRQGDDSHPQHCLRQNDQAAQAHSVRDGPVNVPPDPPHQADPPRRGGRGHSVSSVVHHGDHDDPDDADDCCCQVPVVRVVCVVVVHDSVVVVCPRVVVDDDPDPPPDDDDDD

Organism: NCBI:txid206008

pLDDT: mean 80.39, std 19.25, range [32.44, 96.88]

Secondary structure (DSSP, 8-state):
---THHHHHHHHHHTT--SS--S--------HHHHHHHH-EE-TTS-EE-B------B-TTT-PBPTTSTT-HHHH--SSTTB-TTS-BTTTTTTSTT--B-TTT--B-S-GGGGGT---B---SS----HHHHTSSS-HHHHHHT--HHHHHHHHTTS-------SS-PPP-

Radius of gyration: 24.6 Å; chains: 1; bounding box: 47×40×93 Å